Protein AF-A0A3E5DLB4-F1 (afdb_monomer_lite)

Foldseek 3Di:
DVVVVVVVVVVVVVVVPPPPPVPPVVVVVVVVVVVVVVVVVQVVVVVNVVVVVVVVVVVVVVVVVVVVVVVVVVVVVVVVVVVVVVVVVVVVVVVVVVVVVVVLVVLVVDPVDDPVNSVVVD

Sequence (122 aa):
MKKKILMLCMGCFLVSLTAKAQWVVSDPGNLAQGIINAAKNIVHTSSTATNMANSFQETVKIYRQSKEYYDGLRKVKNLVRDARKVQQTILMVGDITDIYVTSFERMLSDPYFTPEELSAIA

Structure (mmCIF, N/CA/C/O backbone):
data_AF-A0A3E5DLB4-F1
#
_entry.id   AF-A0A3E5DLB4-F1
#
loop_
_atom_site.group_PDB
_atom_site.id
_atom_site.type_symbol
_atom_site.label_atom_id
_atom_site.label_alt_id
_atom_site.label_comp_id
_atom_site.label_asym_id
_atom_site.label_entity_id
_atom_site.label_seq_id
_atom_site.pdbx_PDB_ins_code
_atom_site.Cartn_x
_atom_site.Cartn_y
_atom_site.Cartn_z
_atom_site.occupancy
_atom_site.B_iso_or_equiv
_atom_site.auth_seq_id
_atom_site.auth_comp_id
_atom_site.auth_asym_id
_atom_site.auth_atom_id
_atom_site.pdbx_PDB_model_num
ATOM 1 N N . MET A 1 1 ? 21.295 64.528 -42.297 1.00 53.78 1 MET A N 1
ATOM 2 C CA . MET A 1 1 ? 21.745 63.394 -43.141 1.00 53.78 1 MET A CA 1
ATOM 3 C C . MET A 1 1 ? 21.958 62.107 -42.336 1.00 53.78 1 MET A C 1
ATOM 5 O O . MET A 1 1 ? 21.300 61.124 -42.636 1.00 53.78 1 MET A O 1
ATOM 9 N N . LYS A 1 2 ? 22.770 62.104 -41.263 1.00 53.97 2 LYS A N 1
ATOM 10 C CA . LYS A 1 2 ? 23.112 60.883 -40.493 1.00 53.97 2 LYS A CA 1
ATOM 11 C C . LYS A 1 2 ? 21.922 60.155 -39.828 1.00 53.97 2 LYS A C 1
ATOM 13 O O . LYS A 1 2 ? 21.836 58.938 -39.917 1.00 53.97 2 LYS A O 1
ATOM 18 N N . LYS A 1 3 ? 20.959 60.882 -39.235 1.00 56.38 3 LYS A N 1
ATOM 19 C CA . LYS A 1 3 ? 19.771 60.277 -38.584 1.00 56.38 3 LYS A CA 1
ATOM 20 C C . LYS A 1 3 ? 18.805 59.594 -39.563 1.00 56.38 3 LYS A C 1
ATOM 22 O O . LYS A 1 3 ? 18.217 58.583 -39.210 1.00 56.38 3 LYS A O 1
ATOM 27 N N . LYS A 1 4 ? 18.667 60.120 -40.789 1.00 58.94 4 LYS A N 1
ATOM 28 C CA . LYS A 1 4 ? 17.809 59.528 -41.834 1.00 58.94 4 LYS A CA 1
ATOM 29 C C . LYS A 1 4 ? 18.404 58.227 -42.383 1.00 58.94 4 LYS A C 1
ATOM 31 O O . LYS A 1 4 ? 17.667 57.280 -42.608 1.00 58.94 4 LYS A O 1
ATOM 36 N N . ILE A 1 5 ? 19.732 58.171 -42.512 1.00 65.62 5 ILE A N 1
ATOM 37 C CA . ILE A 1 5 ? 20.463 56.957 -42.908 1.00 65.62 5 ILE A CA 1
ATOM 38 C C . ILE A 1 5 ? 20.361 55.885 -41.815 1.00 65.62 5 ILE A C 1
ATOM 40 O O . ILE A 1 5 ? 20.085 54.734 -42.123 1.00 65.62 5 ILE A O 1
ATOM 44 N N . LEU A 1 6 ? 20.486 56.265 -40.538 1.00 66.44 6 LEU A N 1
ATOM 45 C CA . LEU A 1 6 ? 20.307 55.329 -39.424 1.00 66.44 6 LEU A CA 1
ATOM 46 C C . LEU A 1 6 ? 18.875 54.763 -39.370 1.00 66.44 6 LEU A C 1
ATOM 48 O O . LEU A 1 6 ? 18.700 53.567 -39.173 1.00 66.44 6 LEU A O 1
ATOM 52 N N . MET A 1 7 ? 17.857 55.605 -39.593 1.00 65.44 7 MET A N 1
ATOM 53 C CA . MET A 1 7 ? 16.448 55.185 -39.632 1.00 65.44 7 MET A CA 1
ATOM 54 C C . MET A 1 7 ? 16.145 54.257 -40.818 1.00 65.44 7 MET A C 1
ATOM 56 O O . MET A 1 7 ? 15.404 53.292 -40.659 1.00 65.44 7 MET A O 1
ATOM 60 N N . LEU A 1 8 ? 16.755 54.516 -41.981 1.00 66.38 8 LEU A N 1
ATOM 61 C CA . LEU A 1 8 ? 16.659 53.652 -43.159 1.00 66.38 8 LEU A CA 1
ATOM 62 C C . LEU A 1 8 ? 17.334 52.293 -42.908 1.00 66.38 8 LEU A C 1
ATOM 64 O O . LEU A 1 8 ? 16.741 51.258 -43.193 1.00 66.38 8 LEU A O 1
ATOM 68 N N . CYS A 1 9 ? 18.524 52.284 -42.296 1.00 63.72 9 CYS A N 1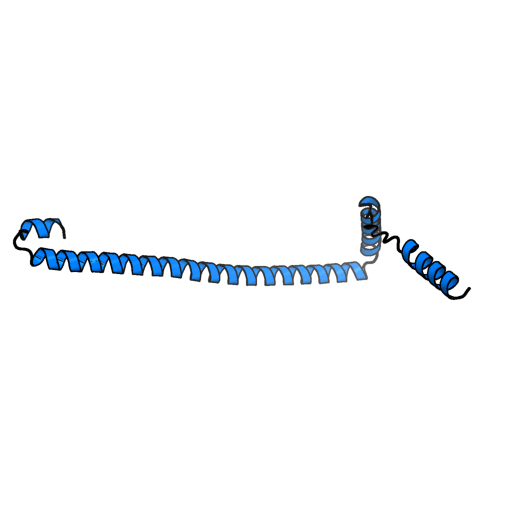
ATOM 69 C CA . CYS A 1 9 ? 19.209 51.047 -41.919 1.00 63.72 9 CYS A CA 1
ATOM 70 C C . CYS A 1 9 ? 18.404 50.233 -40.895 1.00 63.72 9 CYS A C 1
ATOM 72 O O . CYS A 1 9 ? 18.275 49.023 -41.056 1.00 63.72 9 CYS A O 1
ATOM 74 N N . MET A 1 10 ? 17.805 50.873 -39.883 1.00 59.88 10 MET A N 1
ATOM 75 C CA . MET A 1 10 ? 16.966 50.176 -38.898 1.00 59.88 10 MET A CA 1
ATOM 76 C C . MET A 1 10 ? 15.672 49.627 -39.520 1.00 59.88 10 MET A C 1
ATOM 78 O O . MET A 1 10 ? 15.253 48.523 -39.181 1.00 59.88 10 MET A O 1
ATOM 82 N N . GLY A 1 11 ? 15.070 50.352 -40.471 1.00 60.50 11 GLY A N 1
ATOM 83 C CA . GLY A 1 11 ? 13.913 49.883 -41.239 1.00 60.50 11 GLY A CA 1
ATOM 84 C C . GLY A 1 11 ? 14.232 48.668 -42.117 1.00 60.50 11 GLY A C 1
ATOM 85 O O . GLY A 1 11 ? 13.451 47.721 -42.158 1.00 60.50 11 GLY A O 1
ATOM 86 N N . CYS A 1 12 ? 15.410 48.634 -42.748 1.00 60.25 12 CYS A N 1
ATOM 87 C CA . CYS A 1 12 ? 15.861 47.479 -43.533 1.00 60.25 12 CYS A CA 1
ATOM 88 C C . CYS A 1 12 ? 16.101 46.222 -42.677 1.00 60.25 12 CYS A C 1
ATOM 90 O O . CYS A 1 12 ? 15.812 45.115 -43.135 1.00 60.25 12 CYS A O 1
ATOM 92 N N . PHE A 1 13 ? 16.565 46.365 -41.430 1.00 57.41 13 PHE A N 1
ATOM 93 C CA . PHE A 1 13 ? 16.725 45.225 -40.517 1.00 57.41 13 PHE A CA 1
ATOM 94 C C . PHE A 1 13 ? 15.383 44.641 -40.042 1.00 57.41 13 PHE A C 1
ATOM 96 O O . PHE A 1 13 ? 15.285 43.430 -39.859 1.00 57.41 13 PHE A O 1
ATOM 103 N N . LEU A 1 14 ? 14.336 45.462 -39.907 1.00 56.47 14 LEU A N 1
ATOM 104 C CA . LEU A 1 14 ? 13.010 45.016 -39.456 1.00 56.47 14 LEU A CA 1
ATOM 105 C C . LEU A 1 14 ? 12.183 44.332 -40.560 1.00 56.47 14 LEU A C 1
ATOM 107 O O . LEU A 1 14 ? 11.391 43.447 -40.257 1.00 56.47 14 LEU A O 1
ATOM 111 N N . VAL A 1 15 ? 12.393 44.683 -41.836 1.00 56.22 15 VAL A N 1
ATOM 112 C CA . VAL A 1 15 ? 11.695 44.055 -42.983 1.00 56.22 15 VAL A CA 1
ATOM 113 C C . VAL A 1 15 ? 12.375 42.752 -43.439 1.00 56.22 15 VAL A C 1
ATOM 115 O O . VAL A 1 15 ? 11.735 41.893 -44.040 1.00 56.22 15 VAL A O 1
ATOM 118 N N . SER A 1 16 ? 13.658 42.561 -43.113 1.00 53.88 16 SER A N 1
ATOM 119 C CA . SER A 1 16 ? 14.420 41.360 -43.500 1.00 53.88 16 SER A CA 1
ATOM 120 C C . SER A 1 16 ? 14.155 40.148 -42.601 1.00 53.88 16 SER A C 1
ATOM 122 O O . SER A 1 16 ? 14.466 39.017 -42.972 1.00 53.88 16 SER A O 1
ATOM 124 N N . LEU A 1 17 ? 13.531 40.350 -41.438 1.00 51.91 17 LEU A N 1
ATOM 125 C CA . LEU A 1 17 ? 13.108 39.276 -40.542 1.00 51.91 17 LEU A CA 1
ATOM 126 C C . LEU A 1 17 ? 11.718 38.770 -40.937 1.00 51.91 17 LEU A C 1
ATOM 128 O O . LEU A 1 17 ? 10.786 38.741 -40.136 1.00 51.91 17 LEU A O 1
ATOM 132 N N . THR A 1 18 ? 11.580 38.307 -42.182 1.00 50.53 18 THR A N 1
ATOM 133 C CA . THR A 1 18 ? 10.564 37.287 -42.448 1.00 50.53 18 THR A CA 1
ATOM 134 C C . THR A 1 18 ? 11.022 36.043 -41.701 1.00 50.53 18 THR A C 1
ATOM 136 O O . THR A 1 18 ? 11.880 35.294 -42.164 1.00 50.53 18 THR A O 1
ATOM 139 N N . ALA A 1 19 ? 10.509 35.848 -40.488 1.00 51.66 19 ALA A N 1
ATOM 140 C CA . ALA A 1 19 ? 10.606 34.571 -39.810 1.00 51.66 19 ALA A CA 1
ATOM 141 C C . ALA A 1 19 ? 9.798 33.572 -40.644 1.00 51.66 19 ALA A C 1
ATOM 143 O O . ALA A 1 19 ? 8.623 33.310 -40.394 1.00 51.66 19 ALA A O 1
ATOM 144 N N . LYS A 1 20 ? 10.433 33.027 -41.684 1.00 46.66 20 LYS A N 1
ATOM 145 C CA . LYS A 1 20 ? 10.047 31.769 -42.300 1.00 46.66 20 LYS A CA 1
ATOM 146 C C . LYS A 1 20 ? 10.293 30.710 -41.230 1.00 46.66 20 LYS A C 1
ATOM 148 O O . LYS A 1 20 ? 11.257 29.958 -41.294 1.00 46.66 20 LYS A O 1
ATOM 153 N N . ALA A 1 21 ? 9.399 30.634 -40.247 1.00 48.91 21 ALA A N 1
ATOM 154 C CA . ALA A 1 21 ? 9.097 29.381 -39.581 1.00 48.91 21 ALA A CA 1
ATOM 155 C C . ALA A 1 21 ? 8.429 28.487 -40.633 1.00 48.91 21 ALA A C 1
ATOM 157 O O . ALA A 1 21 ? 7.236 28.195 -40.595 1.00 48.91 21 ALA A O 1
ATOM 158 N N . GLN A 1 22 ? 9.210 28.121 -41.647 1.00 42.00 22 GLN A N 1
ATOM 159 C CA . GLN A 1 22 ? 8.914 26.995 -42.483 1.00 42.00 22 GLN A CA 1
ATOM 160 C C . GLN A 1 22 ? 9.104 25.833 -41.522 1.00 42.00 22 GLN A C 1
ATOM 162 O O . GLN A 1 22 ? 10.223 25.389 -41.274 1.00 42.00 22 GLN A O 1
ATOM 167 N N . TRP A 1 23 ? 7.997 25.377 -40.926 1.00 40.44 23 TRP A N 1
ATOM 168 C CA . TRP A 1 23 ? 7.890 23.962 -40.620 1.00 40.44 23 TRP A CA 1
ATOM 169 C C . TRP A 1 23 ? 8.474 23.279 -41.836 1.00 40.44 23 TRP A C 1
ATOM 171 O O . TRP A 1 23 ? 8.059 23.592 -42.958 1.00 40.44 23 TRP A O 1
ATOM 181 N N . VAL A 1 24 ? 9.507 22.461 -41.649 1.00 47.25 24 VAL A N 1
ATOM 182 C CA . VAL A 1 24 ? 9.902 21.573 -42.728 1.00 47.25 24 VAL A CA 1
ATOM 183 C C . VAL A 1 24 ? 8.590 20.898 -43.108 1.00 47.25 24 VAL A C 1
ATOM 185 O O . VAL A 1 24 ? 8.008 20.178 -42.294 1.00 47.25 24 VAL A O 1
ATOM 188 N N . VAL A 1 25 ? 8.057 21.230 -44.290 1.00 51.53 25 VAL A N 1
ATOM 189 C CA . VAL A 1 25 ? 7.054 20.407 -44.950 1.00 51.53 25 VAL A CA 1
ATOM 190 C C . VAL A 1 25 ? 7.877 19.199 -45.324 1.00 51.53 25 VAL A C 1
ATOM 192 O O . VAL A 1 25 ? 8.485 19.111 -46.386 1.00 51.53 25 VAL A O 1
ATOM 195 N N . SER A 1 26 ? 8.060 18.376 -44.302 1.00 53.12 26 SER A N 1
ATOM 196 C CA . SER A 1 26 ? 8.692 17.088 -44.299 1.00 53.12 26 SER A CA 1
ATOM 197 C C . SER A 1 26 ? 7.732 16.262 -45.105 1.00 53.12 26 SER A C 1
ATOM 199 O O . SER A 1 26 ? 6.879 15.593 -44.534 1.00 53.12 26 SER A O 1
ATOM 201 N N . ASP A 1 27 ? 7.783 16.456 -46.423 1.00 48.06 27 ASP A N 1
ATOM 202 C CA . ASP A 1 27 ? 6.945 15.764 -47.370 1.00 48.06 27 ASP A CA 1
ATOM 203 C C . ASP A 1 27 ? 7.195 14.289 -47.063 1.00 48.06 27 ASP A C 1
ATOM 205 O O . ASP A 1 27 ? 8.331 13.820 -47.248 1.00 48.06 27 ASP A O 1
ATOM 209 N N . PRO A 1 28 ? 6.227 13.576 -46.455 1.00 51.06 28 PRO A N 1
ATOM 210 C CA . PRO A 1 28 ? 6.504 12.283 -45.848 1.00 51.06 28 PRO A CA 1
ATOM 211 C C . PRO A 1 28 ? 7.073 11.317 -46.883 1.00 51.06 28 PRO A C 1
ATOM 213 O O . PRO A 1 28 ? 7.859 10.448 -46.531 1.00 51.06 28 PRO A O 1
ATOM 216 N N . GLY A 1 29 ? 6.749 11.527 -48.165 1.00 57.91 29 GLY A N 1
ATOM 217 C CA . GLY A 1 29 ? 7.294 10.794 -49.301 1.00 57.91 29 GLY A CA 1
ATOM 218 C C . GLY A 1 29 ? 8.794 10.993 -49.528 1.00 57.91 29 GLY A C 1
ATOM 219 O O . GLY A 1 29 ? 9.488 10.013 -49.777 1.00 57.91 29 GLY A O 1
ATOM 220 N N . ASN A 1 30 ? 9.335 12.208 -49.392 1.00 60.44 30 ASN A N 1
ATOM 221 C CA . ASN A 1 30 ? 10.763 12.454 -49.631 1.00 60.44 30 ASN A CA 1
ATOM 222 C C . ASN A 1 30 ? 11.628 11.971 -48.453 1.00 60.44 30 ASN A C 1
ATOM 224 O O . ASN A 1 30 ? 12.706 11.410 -48.647 1.00 60.44 30 ASN A O 1
ATOM 228 N N . LEU A 1 31 ? 11.115 12.098 -47.223 1.00 59.53 31 LEU A N 1
ATOM 229 C CA . LEU A 1 31 ? 11.734 11.487 -46.043 1.00 59.53 31 LEU A CA 1
ATOM 230 C C . LEU A 1 31 ? 11.611 9.967 -46.055 1.00 59.53 31 LEU A C 1
ATOM 232 O O . LEU A 1 31 ? 12.596 9.293 -45.782 1.00 59.53 31 LEU A O 1
ATOM 236 N N . ALA A 1 32 ? 10.449 9.411 -46.402 1.00 57.38 32 ALA A N 1
ATOM 237 C CA . ALA A 1 32 ? 10.274 7.967 -46.512 1.00 57.38 32 ALA A CA 1
ATOM 238 C C . ALA A 1 32 ? 11.191 7.390 -47.591 1.00 57.38 32 ALA A C 1
ATOM 240 O O . ALA A 1 32 ? 11.862 6.397 -47.338 1.00 57.38 32 ALA A O 1
ATOM 241 N N . GLN A 1 33 ? 11.302 8.035 -48.754 1.00 56.00 33 GLN A N 1
ATOM 242 C CA . GLN A 1 33 ? 12.210 7.596 -49.809 1.00 56.00 33 GLN A CA 1
ATOM 243 C C . GLN A 1 33 ? 13.682 7.734 -49.390 1.00 56.00 33 GLN A C 1
ATOM 245 O O . GLN A 1 33 ? 14.477 6.834 -49.657 1.00 56.00 33 GLN A O 1
ATOM 250 N N . GLY A 1 34 ? 14.043 8.804 -48.672 1.00 59.75 34 GLY A N 1
ATOM 251 C CA . GLY A 1 34 ? 15.367 8.978 -48.069 1.00 59.75 34 GLY A CA 1
ATOM 252 C C . GLY A 1 34 ? 15.694 7.905 -47.025 1.00 59.75 34 GLY A C 1
ATOM 253 O O . GLY A 1 34 ? 16.782 7.337 -47.058 1.00 59.75 34 GLY A O 1
ATOM 254 N N . ILE A 1 35 ? 14.737 7.558 -46.161 1.00 59.50 35 ILE A N 1
ATOM 255 C CA . ILE A 1 35 ? 14.845 6.483 -45.165 1.00 59.50 35 ILE A CA 1
ATOM 256 C C . ILE A 1 35 ? 14.933 5.120 -45.853 1.00 59.50 35 ILE A C 1
ATOM 258 O O . ILE A 1 35 ? 15.754 4.308 -45.454 1.00 59.50 35 ILE A O 1
ATOM 262 N N . ILE A 1 36 ? 14.153 4.864 -46.907 1.00 60.12 36 ILE A N 1
ATOM 263 C CA . ILE A 1 36 ? 14.192 3.614 -47.683 1.00 60.12 36 ILE A CA 1
ATOM 264 C C . ILE A 1 36 ? 15.543 3.457 -48.387 1.00 60.12 36 ILE A C 1
ATOM 266 O O . ILE A 1 36 ? 16.120 2.370 -48.379 1.00 60.12 36 ILE A O 1
ATOM 270 N N . ASN A 1 37 ? 16.076 4.532 -48.968 1.00 66.62 37 ASN A N 1
ATOM 271 C CA . ASN A 1 37 ? 17.364 4.514 -49.657 1.00 66.62 37 ASN A CA 1
ATOM 272 C C . ASN A 1 37 ? 18.534 4.402 -48.665 1.00 66.62 37 ASN A C 1
ATOM 274 O O . ASN A 1 37 ? 19.468 3.638 -48.905 1.00 66.62 37 ASN A O 1
ATOM 278 N N . ALA A 1 38 ? 18.461 5.088 -47.521 1.00 64.88 38 ALA A N 1
ATOM 279 C CA . ALA A 1 38 ? 19.418 4.934 -46.429 1.00 64.88 38 ALA A CA 1
ATOM 280 C C . ALA A 1 38 ? 19.358 3.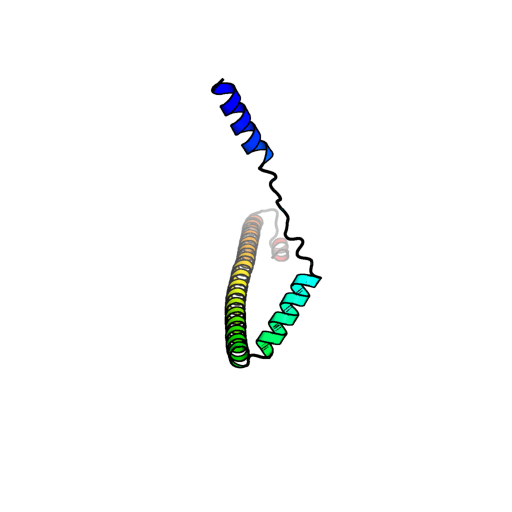521 -45.834 1.00 64.88 38 ALA A C 1
ATOM 282 O O . ALA A 1 38 ? 20.393 2.884 -45.687 1.00 64.88 38 ALA A O 1
ATOM 283 N N . ALA A 1 39 ? 18.163 2.985 -45.582 1.00 59.69 39 ALA A N 1
ATOM 284 C CA . ALA A 1 39 ? 17.962 1.627 -45.089 1.00 59.69 39 ALA A CA 1
ATOM 285 C C . ALA A 1 39 ? 18.513 0.583 -46.067 1.00 59.69 39 ALA A C 1
ATOM 287 O O . ALA A 1 39 ? 19.208 -0.330 -45.638 1.00 59.69 39 ALA A O 1
ATOM 288 N N . LYS A 1 40 ? 18.285 0.734 -47.379 1.00 61.38 40 LYS A N 1
ATOM 289 C CA . LYS A 1 40 ? 18.869 -0.152 -48.398 1.00 61.38 40 LYS A CA 1
ATOM 290 C C . LYS A 1 40 ? 20.396 -0.076 -48.426 1.00 61.38 40 LYS A C 1
ATOM 292 O O . LYS A 1 40 ? 21.031 -1.122 -48.441 1.00 61.38 40 LYS A O 1
ATOM 297 N N . ASN A 1 41 ? 20.990 1.114 -48.355 1.00 60.09 41 ASN A N 1
ATOM 298 C CA . ASN A 1 41 ? 22.450 1.273 -48.317 1.00 60.09 41 ASN A CA 1
ATOM 299 C C . ASN A 1 41 ? 23.081 0.774 -46.997 1.00 60.09 41 ASN A C 1
ATOM 301 O O . ASN A 1 41 ? 24.186 0.234 -47.007 1.00 60.09 41 ASN A O 1
ATOM 305 N N . ILE A 1 42 ? 22.370 0.890 -45.870 1.00 57.25 42 ILE A N 1
ATOM 306 C CA . ILE A 1 42 ? 22.782 0.374 -44.552 1.00 57.25 42 ILE A CA 1
ATOM 307 C C . ILE A 1 42 ? 22.688 -1.155 -44.506 1.00 57.25 42 ILE A C 1
ATOM 309 O O . ILE A 1 42 ? 23.602 -1.807 -44.013 1.00 57.25 42 ILE A O 1
ATOM 313 N N . VAL A 1 43 ? 21.623 -1.742 -45.059 1.00 57.69 43 VAL A N 1
ATOM 314 C CA . VAL A 1 43 ? 21.471 -3.202 -45.195 1.00 57.69 43 VAL A CA 1
ATOM 315 C C . VAL A 1 43 ? 22.523 -3.779 -46.145 1.00 57.69 43 VAL A C 1
ATOM 317 O O . VAL A 1 43 ? 23.026 -4.872 -45.908 1.00 57.69 43 VAL A O 1
ATOM 320 N N . HIS A 1 44 ? 22.906 -3.032 -47.182 1.00 55.97 44 HIS A N 1
ATOM 321 C CA . HIS A 1 44 ? 23.948 -3.432 -48.127 1.00 55.97 44 HIS A CA 1
ATOM 322 C C . HIS A 1 44 ? 25.383 -3.270 -47.567 1.00 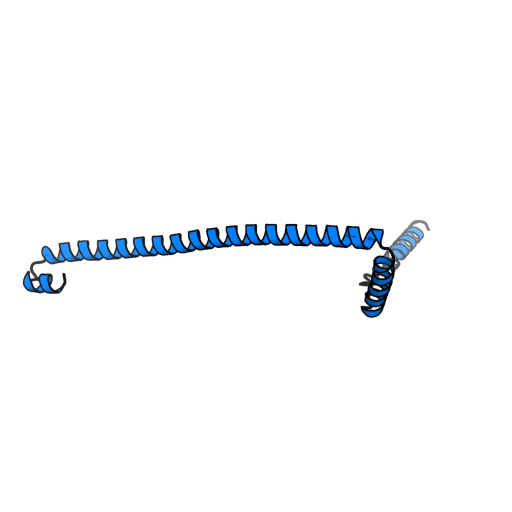55.97 44 HIS A C 1
ATOM 324 O O . HIS A 1 44 ? 26.336 -3.745 -48.183 1.00 55.97 44 HIS A O 1
ATOM 330 N N . THR A 1 45 ? 25.555 -2.643 -46.394 1.00 58.53 45 THR A N 1
ATOM 331 C CA . THR A 1 45 ? 26.852 -2.455 -45.715 1.00 58.53 45 THR A CA 1
ATOM 332 C C . THR A 1 45 ? 26.906 -3.300 -44.429 1.00 58.53 45 THR A C 1
ATOM 334 O O . THR A 1 45 ? 26.544 -2.859 -43.337 1.00 58.53 45 THR A O 1
ATOM 337 N N . SER A 1 46 ? 27.359 -4.550 -44.548 1.00 55.72 46 SER A N 1
ATOM 338 C CA . SER A 1 46 ? 27.192 -5.625 -43.548 1.00 55.72 46 SER A CA 1
ATOM 339 C C . SER A 1 46 ? 27.794 -5.379 -42.149 1.00 55.72 46 SER A C 1
ATOM 341 O O . SER A 1 46 ? 27.313 -5.945 -41.164 1.00 55.72 46 SER A O 1
ATOM 343 N N . SER A 1 47 ? 28.816 -4.528 -42.013 1.00 56.31 47 SER A N 1
ATOM 344 C CA . SER A 1 47 ? 29.439 -4.217 -40.713 1.00 56.31 47 SER A CA 1
ATOM 345 C C . SER A 1 47 ? 28.605 -3.251 -39.859 1.00 56.31 47 SER A C 1
ATOM 347 O O . SER A 1 47 ? 28.630 -3.328 -38.631 1.00 56.31 47 SER A O 1
ATOM 349 N N . THR A 1 48 ? 27.800 -2.387 -40.482 1.00 59.41 48 THR A N 1
ATOM 350 C CA . THR A 1 48 ? 26.921 -1.434 -39.785 1.00 59.41 48 THR A CA 1
ATOM 351 C C . THR A 1 48 ? 25.590 -2.075 -39.386 1.00 59.41 48 THR A C 1
ATOM 353 O O . THR A 1 48 ? 25.083 -1.795 -38.301 1.00 59.41 48 THR A O 1
ATOM 356 N N . ALA A 1 49 ? 25.053 -2.996 -40.195 1.00 60.12 49 ALA A N 1
ATOM 357 C CA . ALA A 1 49 ? 23.823 -3.730 -39.881 1.00 60.12 49 ALA A CA 1
ATOM 358 C C . ALA A 1 49 ? 23.963 -4.624 -38.634 1.00 60.12 49 ALA A C 1
ATOM 360 O O . ALA A 1 49 ? 23.060 -4.659 -37.802 1.00 60.12 49 ALA A O 1
ATOM 361 N N . THR A 1 50 ? 25.110 -5.291 -38.466 1.00 62.50 50 THR A N 1
ATOM 362 C CA . THR A 1 50 ? 25.382 -6.140 -37.290 1.00 62.50 50 THR A CA 1
ATOM 363 C C . THR A 1 50 ? 25.474 -5.306 -36.011 1.00 62.50 50 THR A C 1
ATOM 365 O O . THR A 1 50 ? 24.840 -5.629 -35.009 1.00 62.50 50 THR A O 1
ATOM 368 N N . ASN A 1 51 ? 26.190 -4.179 -36.055 1.00 67.81 51 ASN A N 1
ATOM 369 C CA . ASN A 1 51 ? 26.299 -3.275 -34.908 1.00 67.81 51 ASN A CA 1
ATOM 370 C C . ASN A 1 51 ? 24.952 -2.628 -34.560 1.00 67.81 51 ASN A C 1
ATOM 372 O O . ASN A 1 51 ? 24.601 -2.554 -33.388 1.00 67.81 51 ASN A O 1
ATOM 376 N N . MET A 1 52 ? 24.150 -2.239 -35.556 1.00 66.81 52 MET A N 1
ATOM 377 C CA . MET A 1 52 ? 22.808 -1.696 -35.331 1.00 66.81 52 MET A CA 1
ATOM 378 C C . MET A 1 52 ? 21.838 -2.747 -34.778 1.00 66.81 52 MET A C 1
ATOM 380 O O . MET A 1 52 ? 21.042 -2.432 -33.897 1.00 66.81 52 MET A O 1
ATOM 384 N N . ALA A 1 53 ? 21.916 -3.997 -35.244 1.00 73.75 53 ALA A N 1
ATOM 385 C CA . ALA A 1 53 ? 21.133 -5.099 -34.691 1.00 73.75 53 ALA A CA 1
ATOM 386 C C . ALA A 1 53 ? 21.498 -5.361 -33.221 1.00 73.75 53 ALA A C 1
ATOM 388 O O . ALA A 1 53 ? 20.601 -5.501 -32.391 1.00 73.75 53 ALA A O 1
ATOM 389 N N . ASN A 1 54 ? 22.790 -5.339 -32.881 1.00 77.88 54 ASN A N 1
ATOM 390 C CA . ASN A 1 54 ? 23.261 -5.471 -31.502 1.00 77.88 54 ASN A CA 1
ATOM 391 C C . ASN A 1 54 ? 22.797 -4.289 -30.630 1.00 77.88 54 ASN A C 1
ATOM 393 O O . ASN A 1 54 ? 22.199 -4.507 -29.579 1.00 77.88 54 ASN A O 1
ATOM 397 N N . SER A 1 55 ? 22.953 -3.041 -31.090 1.00 76.25 55 SER A N 1
ATOM 398 C CA . SER A 1 55 ? 22.458 -1.854 -30.373 1.00 76.25 55 SER A CA 1
ATOM 399 C C . SER A 1 55 ? 20.935 -1.852 -30.210 1.00 76.25 55 SER A C 1
ATOM 401 O O . SER A 1 55 ? 20.413 -1.418 -29.181 1.00 76.25 55 SER A O 1
ATOM 403 N N . PHE A 1 56 ? 20.192 -2.369 -31.192 1.00 81.44 56 PHE A N 1
ATOM 404 C CA . PHE A 1 56 ? 18.746 -2.537 -31.081 1.00 81.44 56 PHE A CA 1
ATOM 405 C C . PHE A 1 56 ? 18.382 -3.604 -30.043 1.00 81.44 56 PHE A C 1
ATOM 407 O O . PHE A 1 56 ? 17.501 -3.372 -29.216 1.00 81.44 56 PHE A O 1
ATOM 414 N N . GLN A 1 57 ? 19.079 -4.744 -30.026 1.00 82.50 57 GLN A N 1
ATOM 415 C CA . GLN A 1 57 ? 18.888 -5.774 -29.001 1.00 82.50 57 GLN A CA 1
ATOM 416 C C . GLN A 1 57 ? 19.173 -5.241 -27.591 1.00 82.50 57 GLN A C 1
ATOM 418 O O . GLN A 1 57 ? 18.385 -5.484 -26.675 1.00 82.50 57 GLN A O 1
ATOM 423 N N . GLU A 1 58 ? 20.242 -4.464 -27.413 1.00 83.94 58 GLU A N 1
ATOM 424 C CA . GLU A 1 58 ? 20.551 -3.797 -26.145 1.00 83.94 58 GLU A CA 1
ATOM 425 C C . GLU A 1 58 ? 19.475 -2.780 -25.755 1.00 83.94 58 GLU A C 1
ATOM 427 O O . GLU A 1 58 ? 19.028 -2.763 -24.610 1.00 83.94 58 GLU A O 1
ATOM 432 N N . THR A 1 59 ? 18.974 -1.995 -26.711 1.00 82.88 59 THR A N 1
ATOM 433 C CA . THR A 1 59 ? 17.882 -1.038 -26.472 1.00 82.88 59 THR A CA 1
ATOM 434 C C . THR A 1 59 ? 16.599 -1.751 -26.038 1.00 82.88 59 THR A C 1
ATOM 436 O O . THR A 1 59 ? 15.948 -1.337 -25.077 1.00 82.88 59 THR A O 1
ATOM 439 N N . VAL A 1 60 ? 16.243 -2.865 -26.687 1.00 89.81 60 VAL A N 1
ATOM 440 C CA . VAL A 1 60 ? 15.094 -3.697 -26.294 1.00 89.81 60 VAL A CA 1
ATOM 441 C C . VAL A 1 60 ? 15.298 -4.281 -24.897 1.00 89.81 60 VAL A C 1
ATOM 443 O O . VAL A 1 60 ? 14.353 -4.316 -24.105 1.00 89.81 60 VAL A O 1
ATOM 446 N N . LYS A 1 61 ? 16.518 -4.718 -24.571 1.00 92.88 61 LYS A N 1
ATOM 447 C CA . LYS A 1 61 ? 16.864 -5.227 -23.240 1.00 92.88 61 LYS A CA 1
ATOM 448 C C . LYS A 1 61 ? 16.675 -4.150 -22.170 1.00 92.88 61 LYS A C 1
ATOM 450 O O . LYS A 1 61 ? 15.987 -4.412 -21.186 1.00 92.88 61 LYS A O 1
ATOM 455 N N . ILE A 1 62 ? 17.203 -2.945 -22.393 1.00 92.88 62 ILE A N 1
ATOM 456 C CA . ILE A 1 62 ? 17.040 -1.795 -21.489 1.00 92.88 62 ILE A CA 1
ATOM 457 C C . ILE A 1 62 ? 15.556 -1.467 -21.318 1.00 92.88 62 ILE A C 1
ATOM 459 O O . ILE A 1 62 ? 15.081 -1.367 -20.192 1.00 92.88 62 ILE A O 1
ATOM 463 N N . TYR A 1 63 ? 14.792 -1.385 -22.411 1.00 93.75 63 TYR A N 1
ATOM 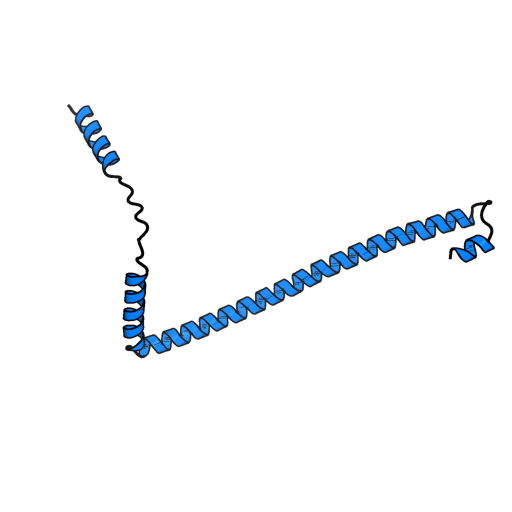464 C CA . TYR A 1 63 ? 13.356 -1.110 -22.345 1.00 93.75 63 TYR A CA 1
ATOM 465 C C . TYR A 1 63 ? 12.601 -2.146 -21.502 1.00 93.75 63 TYR A C 1
ATOM 467 O O . TYR A 1 63 ? 11.792 -1.776 -20.651 1.00 93.75 63 TYR A O 1
ATOM 475 N N . ARG A 1 64 ? 12.864 -3.444 -21.712 1.00 93.81 64 ARG A N 1
ATOM 476 C CA . ARG A 1 64 ? 12.227 -4.521 -20.936 1.00 93.81 64 ARG A CA 1
ATOM 477 C C . ARG A 1 64 ? 12.573 -4.421 -19.453 1.00 93.81 64 ARG A C 1
ATOM 479 O O . ARG A 1 64 ? 11.667 -4.494 -18.630 1.00 93.81 64 ARG A O 1
ATOM 486 N N . GLN A 1 65 ? 13.842 -4.182 -19.131 1.00 93.19 65 GLN A N 1
ATOM 487 C CA . GLN A 1 65 ? 14.302 -4.004 -17.756 1.00 93.19 65 GLN A CA 1
ATOM 488 C C . GLN A 1 65 ? 13.647 -2.786 -17.088 1.00 93.19 65 GLN A C 1
ATOM 490 O O . GLN A 1 65 ? 13.144 -2.885 -15.970 1.00 93.19 65 GLN A O 1
ATOM 495 N N . SER A 1 66 ? 13.602 -1.641 -17.773 1.00 92.88 66 SER A N 1
ATOM 496 C CA . SER A 1 66 ? 12.929 -0.443 -17.265 1.00 92.88 66 SER A CA 1
ATOM 497 C C . SER A 1 66 ? 11.435 -0.684 -17.067 1.00 92.88 66 SER A C 1
ATOM 499 O O . SER A 1 66 ? 10.888 -0.297 -16.037 1.00 92.88 66 SER A O 1
ATOM 501 N N . LYS A 1 67 ? 10.769 -1.356 -18.012 1.00 95.75 67 LYS A N 1
ATOM 502 C CA . LYS A 1 67 ? 9.348 -1.695 -17.899 1.00 95.75 67 LYS A CA 1
ATOM 503 C C . LYS A 1 67 ? 9.079 -2.578 -16.682 1.00 95.75 67 LYS A C 1
ATOM 505 O O . LYS A 1 67 ? 8.181 -2.265 -15.910 1.00 95.75 67 LYS A O 1
ATOM 510 N N . GLU A 1 68 ? 9.864 -3.633 -16.484 1.00 95.00 68 GLU A N 1
ATOM 511 C CA . GLU A 1 68 ? 9.719 -4.532 -15.336 1.00 95.00 68 GLU A CA 1
ATOM 512 C C . GLU A 1 68 ? 9.903 -3.793 -14.005 1.00 95.00 68 GLU A C 1
ATOM 514 O O . GLU A 1 68 ? 9.101 -3.960 -13.084 1.00 95.00 68 GLU A O 1
ATOM 519 N N . TYR A 1 69 ? 10.896 -2.902 -13.930 1.00 95.31 69 TYR A N 1
ATOM 520 C CA . TYR A 1 69 ? 11.106 -2.039 -12.770 1.00 95.31 69 TYR A CA 1
ATOM 521 C C . TYR A 1 69 ? 9.885 -1.146 -12.487 1.00 95.31 69 TYR A C 1
ATOM 523 O O . TYR A 1 69 ? 9.380 -1.115 -11.361 1.00 95.31 69 TYR A O 1
ATOM 531 N N . TYR A 1 70 ? 9.355 -0.462 -13.508 1.00 95.88 70 TYR A N 1
ATOM 532 C CA . TYR A 1 70 ? 8.158 0.375 -13.369 1.00 95.88 70 TYR A CA 1
ATOM 533 C C . TYR A 1 70 ? 6.911 -0.429 -12.990 1.00 95.88 70 TYR A C 1
ATOM 535 O O . TYR A 1 70 ? 6.125 0.016 -12.148 1.00 95.88 70 TYR A O 1
ATOM 543 N N . ASP A 1 71 ? 6.728 -1.614 -13.567 1.00 96.88 71 ASP A N 1
ATOM 544 C CA . ASP A 1 71 ? 5.623 -2.508 -13.230 1.00 96.88 71 ASP A CA 1
ATOM 545 C C . ASP A 1 71 ? 5.724 -2.972 -11.767 1.00 96.88 71 ASP A C 1
ATOM 547 O O . ASP A 1 71 ? 4.716 -2.995 -11.054 1.00 96.88 71 ASP A O 1
ATOM 551 N N . GLY A 1 72 ? 6.935 -3.256 -11.279 1.00 96.38 72 GLY A N 1
ATOM 552 C CA . GLY A 1 72 ? 7.212 -3.533 -9.868 1.00 96.38 72 GLY A CA 1
ATOM 553 C C . GLY 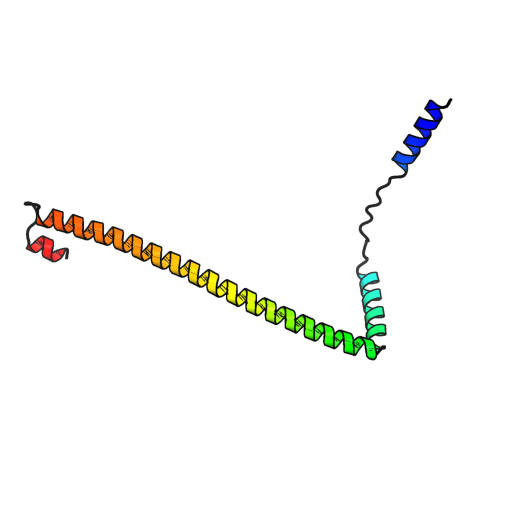A 1 72 ? 6.816 -2.371 -8.953 1.00 96.38 72 GLY A C 1
ATOM 554 O O . GLY A 1 72 ? 6.037 -2.557 -8.014 1.00 96.38 72 GLY A O 1
ATOM 555 N N . LEU A 1 73 ? 7.260 -1.151 -9.267 1.00 96.94 73 LEU A N 1
ATOM 556 C CA . LEU A 1 73 ? 6.885 0.051 -8.513 1.00 96.94 73 LEU A CA 1
ATOM 557 C C . LEU A 1 73 ? 5.368 0.278 -8.499 1.00 96.94 73 LEU A C 1
ATOM 559 O O . LEU A 1 73 ? 4.789 0.633 -7.469 1.00 96.94 73 LEU A O 1
ATOM 563 N N . ARG A 1 74 ? 4.695 0.042 -9.629 1.00 95.75 74 ARG A N 1
ATOM 564 C CA . ARG A 1 74 ? 3.238 0.174 -9.735 1.00 95.75 74 ARG A CA 1
ATOM 565 C C . ARG A 1 74 ? 2.510 -0.839 -8.854 1.00 95.75 74 ARG A C 1
ATOM 567 O O . ARG A 1 74 ? 1.524 -0.468 -8.215 1.00 95.75 74 ARG A O 1
ATOM 574 N N . LYS A 1 75 ? 2.991 -2.084 -8.783 1.00 95.81 75 LYS A N 1
ATOM 575 C CA . LYS A 1 75 ? 2.444 -3.116 -7.886 1.00 95.81 75 LYS A CA 1
ATOM 576 C C . LYS A 1 75 ? 2.544 -2.686 -6.423 1.00 95.81 75 LYS A C 1
ATOM 578 O O . LYS A 1 75 ? 1.532 -2.713 -5.728 1.00 95.81 75 LYS A O 1
ATOM 583 N N . VAL A 1 76 ? 3.711 -2.207 -5.984 1.00 97.88 76 VAL A N 1
ATOM 584 C CA . VAL A 1 76 ? 3.900 -1.713 -4.606 1.00 97.88 76 VAL A CA 1
ATOM 585 C C . VAL A 1 76 ? 2.980 -0.530 -4.307 1.00 97.88 76 VAL A C 1
ATOM 587 O O . VAL A 1 76 ? 2.309 -0.512 -3.278 1.00 97.88 76 VAL A O 1
ATOM 590 N N . LYS A 1 77 ? 2.870 0.436 -5.228 1.00 96.31 77 LYS A N 1
ATOM 591 C CA . LYS A 1 77 ? 1.964 1.583 -5.071 1.00 96.31 77 LYS A CA 1
ATOM 592 C C . LYS A 1 77 ? 0.509 1.148 -4.887 1.00 96.31 77 LYS A C 1
ATOM 594 O O . LYS A 1 77 ? -0.187 1.697 -4.034 1.00 96.31 77 LYS A O 1
ATOM 599 N N . ASN A 1 78 ? 0.046 0.189 -5.687 1.00 96.94 78 ASN A N 1
ATOM 600 C CA . ASN A 1 78 ? -1.312 -0.338 -5.571 1.00 96.94 78 ASN A CA 1
ATOM 601 C C . ASN A 1 78 ? -1.515 -1.059 -4.235 1.00 96.94 78 ASN A C 1
ATOM 603 O O . ASN A 1 78 ? -2.497 -0.773 -3.560 1.00 96.94 78 ASN A O 1
ATOM 607 N N . LEU A 1 79 ? -0.558 -1.892 -3.813 1.00 97.31 79 LEU A N 1
ATOM 608 C CA . LEU A 1 79 ? -0.606 -2.579 -2.522 1.00 97.31 79 LEU A CA 1
ATOM 609 C C . LEU A 1 79 ? -0.736 -1.591 -1.354 1.00 97.31 79 LEU A C 1
ATOM 611 O O . LEU A 1 79 ? -1.625 -1.739 -0.524 1.00 97.31 79 LEU A O 1
ATOM 615 N N . VAL A 1 80 ? 0.094 -0.543 -1.316 1.00 98.06 80 VAL A N 1
ATOM 616 C CA . VAL A 1 80 ? 0.033 0.492 -0.267 1.00 98.06 80 VAL A CA 1
ATOM 617 C C . VAL A 1 80 ? -1.307 1.227 -0.288 1.00 98.06 80 VAL A C 1
ATOM 619 O O . VAL A 1 80 ? -1.891 1.496 0.761 1.00 98.06 80 VAL A O 1
ATOM 622 N N . ARG A 1 81 ? -1.817 1.559 -1.478 1.00 97.75 81 ARG A N 1
ATOM 623 C CA . ARG A 1 81 ? -3.126 2.204 -1.620 1.00 97.75 81 ARG A CA 1
ATOM 624 C C . ARG A 1 81 ? -4.243 1.312 -1.085 1.00 97.75 81 ARG A C 1
ATOM 626 O O . ARG A 1 81 ? -5.130 1.809 -0.399 1.00 97.75 81 ARG A O 1
ATOM 633 N N . ASP A 1 82 ? -4.215 0.028 -1.409 1.00 98.06 82 ASP A N 1
ATOM 634 C CA . ASP A 1 82 ? -5.267 -0.902 -1.017 1.00 98.06 82 ASP A CA 1
ATOM 635 C C . ASP A 1 82 ? -5.179 -1.216 0.489 1.00 98.06 82 ASP A C 1
ATOM 637 O O . ASP A 1 82 ? -6.202 -1.205 1.170 1.00 98.06 82 ASP A O 1
ATOM 641 N N . ALA A 1 83 ? -3.970 -1.314 1.054 1.00 97.75 83 ALA A N 1
ATOM 642 C CA . ALA A 1 83 ? -3.755 -1.397 2.500 1.00 97.75 83 ALA A CA 1
ATOM 643 C C . ALA A 1 83 ? -4.329 -0.181 3.253 1.00 97.75 83 ALA A C 1
ATOM 645 O O . ALA A 1 83 ? -4.965 -0.348 4.290 1.00 97.75 83 ALA A O 1
ATOM 646 N N . ARG A 1 84 ? -4.188 1.040 2.713 1.00 97.62 84 ARG A N 1
ATOM 647 C CA . ARG A 1 84 ? -4.809 2.244 3.300 1.00 97.62 84 ARG A CA 1
ATOM 648 C C . ARG A 1 84 ? -6.336 2.181 3.300 1.00 97.62 84 ARG A C 1
ATOM 650 O O . ARG A 1 84 ? -6.953 2.609 4.268 1.00 97.62 84 ARG A O 1
ATOM 657 N N . LYS A 1 85 ? -6.953 1.637 2.248 1.00 98.06 85 LYS A N 1
ATOM 658 C CA . LYS A 1 85 ? -8.415 1.450 2.206 1.00 98.06 85 LYS A CA 1
ATOM 659 C C . LYS A 1 85 ? -8.884 0.449 3.261 1.00 98.06 85 LYS A C 1
ATOM 661 O O . LYS A 1 85 ? -9.876 0.697 3.942 1.00 98.06 85 LYS A O 1
ATOM 666 N N . VAL A 1 86 ? -8.158 -0.660 3.417 1.00 98.25 86 VAL A N 1
ATOM 667 C CA . VAL A 1 86 ? -8.439 -1.651 4.467 1.00 98.25 86 VAL A CA 1
ATOM 668 C C . VAL A 1 86 ? -8.297 -1.012 5.846 1.00 98.25 86 VAL A C 1
ATOM 670 O O . VAL A 1 86 ? -9.199 -1.144 6.664 1.00 98.25 86 VAL A O 1
ATOM 673 N N . GLN A 1 87 ? -7.231 -0.242 6.080 1.00 97.69 87 GLN A N 1
ATOM 674 C CA . GLN A 1 87 ? -7.037 0.495 7.329 1.00 97.69 87 GLN A CA 1
ATOM 675 C C . GLN A 1 87 ? -8.217 1.427 7.634 1.00 97.69 87 GLN A C 1
ATOM 677 O O . GLN A 1 87 ? -8.739 1.397 8.741 1.00 97.69 87 GLN A O 1
ATOM 682 N N . GLN A 1 88 ? -8.667 2.223 6.660 1.00 97.62 88 GLN A N 1
ATOM 683 C CA . GLN A 1 88 ? -9.834 3.097 6.827 1.00 97.62 88 GLN A CA 1
ATOM 684 C C . GLN A 1 88 ? -11.100 2.306 7.158 1.00 97.62 88 GLN A C 1
ATOM 686 O O . GLN A 1 88 ? -11.875 2.724 8.008 1.00 97.62 88 GLN A O 1
ATOM 691 N N . THR A 1 89 ? -11.290 1.149 6.523 1.00 97.31 89 THR A N 1
ATOM 692 C CA . THR A 1 89 ? -12.435 0.273 6.804 1.00 97.31 89 THR A CA 1
ATOM 693 C C . THR A 1 89 ? -12.389 -0.254 8.235 1.00 97.31 89 THR A C 1
ATOM 695 O O . THR A 1 89 ? -13.399 -0.212 8.924 1.00 97.31 89 THR A O 1
ATOM 698 N N . ILE A 1 90 ? -11.218 -0.688 8.708 1.00 96.38 90 ILE A N 1
ATOM 699 C CA . ILE A 1 90 ? -11.034 -1.152 10.089 1.00 96.38 90 ILE A CA 1
ATOM 700 C C . ILE A 1 90 ? -11.313 -0.025 11.087 1.00 96.38 90 ILE A C 1
ATOM 702 O O . ILE A 1 90 ? -11.987 -0.268 12.081 1.00 96.38 90 ILE A O 1
ATOM 706 N N . LEU A 1 91 ? -10.845 1.198 10.816 1.00 97.06 91 LEU A N 1
ATOM 707 C CA . LEU A 1 91 ? -11.127 2.354 11.672 1.00 97.06 91 LEU A CA 1
ATOM 708 C C . LEU A 1 91 ? -12.631 2.645 11.742 1.00 97.06 91 LEU A C 1
ATOM 710 O O . LEU A 1 91 ? -13.168 2.738 12.836 1.00 97.06 91 LEU A O 1
ATOM 714 N N . MET A 1 92 ? -13.325 2.675 10.599 1.00 98.06 92 MET A N 1
ATOM 715 C CA . MET A 1 92 ? -14.781 2.873 10.573 1.00 98.06 92 MET A CA 1
ATOM 716 C C . MET A 1 92 ? -15.538 1.766 11.320 1.00 98.06 92 MET A C 1
ATOM 718 O O . MET A 1 92 ? -16.502 2.049 12.021 1.00 98.06 92 MET A O 1
ATOM 722 N N . VAL A 1 93 ? -15.120 0.502 11.184 1.00 97.75 93 VAL A N 1
ATOM 723 C CA . VAL A 1 93 ? -15.715 -0.614 11.939 1.00 97.75 93 VAL A CA 1
ATOM 724 C C . VAL A 1 93 ? -15.443 -0.463 13.435 1.00 97.75 93 VAL A C 1
ATOM 726 O O . VAL A 1 93 ? -16.336 -0.734 14.233 1.00 97.75 93 VAL A O 1
ATOM 729 N N . GLY A 1 94 ? -14.250 -0.003 13.815 1.00 97.12 94 GLY A N 1
ATOM 730 C CA . GLY A 1 94 ? -13.910 0.342 15.193 1.00 97.12 94 GLY A CA 1
ATOM 731 C C . GLY A 1 94 ? -14.852 1.401 15.763 1.00 97.12 94 GLY A C 1
ATOM 732 O O . GLY A 1 94 ? -15.461 1.157 16.798 1.00 97.12 94 GLY A O 1
ATOM 733 N N . ASP A 1 95 ? -15.053 2.506 15.042 1.00 97.50 95 ASP A N 1
ATOM 734 C CA . ASP A 1 95 ? -15.960 3.589 15.447 1.00 97.50 95 ASP A CA 1
ATOM 735 C C . ASP A 1 95 ? -17.413 3.099 15.588 1.00 97.50 95 ASP A C 1
ATOM 737 O O . ASP A 1 95 ? -18.095 3.420 16.559 1.00 97.50 95 ASP A O 1
ATOM 741 N N . ILE A 1 96 ? -17.899 2.276 14.648 1.00 96.69 96 ILE A N 1
ATOM 742 C CA . ILE A 1 96 ? -19.247 1.683 14.726 1.00 96.69 96 ILE A CA 1
ATOM 743 C C . ILE A 1 96 ? -19.362 0.749 15.934 1.00 96.69 96 ILE A C 1
ATOM 745 O O . ILE A 1 96 ? -20.381 0.758 16.621 1.00 96.69 96 ILE A O 1
ATOM 749 N N . THR A 1 97 ? -18.331 -0.055 16.194 1.00 96.00 97 THR A N 1
ATOM 750 C CA . THR A 1 97 ? -18.311 -0.989 17.327 1.00 96.00 97 THR A CA 1
ATOM 751 C C . THR A 1 97 ? -18.312 -0.228 18.649 1.00 96.00 97 THR A C 1
ATOM 753 O O . THR A 1 97 ? -19.062 -0.589 19.549 1.00 96.00 97 THR A O 1
ATOM 756 N N . ASP A 1 98 ? -17.534 0.849 18.752 1.00 97.00 98 ASP A N 1
ATOM 757 C CA . ASP A 1 98 ? -17.499 1.717 19.931 1.00 97.00 98 ASP A CA 1
ATOM 758 C C . ASP A 1 98 ? -18.866 2.361 20.198 1.00 97.00 98 ASP A C 1
ATOM 760 O O . ASP A 1 98 ? -19.379 2.307 21.319 1.00 97.00 98 ASP A O 1
ATOM 764 N N . ILE A 1 99 ? -19.522 2.872 19.147 1.00 96.31 99 ILE A N 1
ATOM 765 C CA . ILE A 1 99 ? -20.895 3.388 19.229 1.00 96.31 99 ILE A CA 1
ATOM 766 C C . ILE A 1 99 ? -21.863 2.293 19.683 1.00 96.31 99 ILE A C 1
ATOM 768 O O . ILE A 1 99 ? -22.704 2.558 20.544 1.00 96.31 99 ILE A O 1
ATOM 772 N N . TYR A 1 100 ? -21.767 1.086 19.121 1.00 94.38 100 TYR A N 1
ATOM 773 C CA . TYR A 1 100 ? -22.643 -0.034 19.462 1.00 94.38 100 TYR A CA 1
ATOM 774 C C . TYR A 1 100 ? -22.492 -0.434 20.930 1.00 94.38 100 TYR A C 1
ATOM 776 O O . TYR A 1 100 ? -23.483 -0.446 21.655 1.00 94.38 100 TYR A O 1
ATOM 784 N N . VAL A 1 101 ? -21.261 -0.683 21.387 1.00 94.62 101 VAL A N 1
ATOM 785 C CA . VAL A 1 101 ? -20.972 -1.078 22.773 1.00 94.62 101 VAL A CA 1
ATOM 786 C C . VAL A 1 101 ? -21.409 0.013 23.742 1.00 94.62 101 VAL A C 1
ATOM 788 O O . VAL A 1 101 ? -22.169 -0.267 24.664 1.00 94.62 101 VAL A O 1
ATOM 791 N N . THR A 1 102 ? -21.030 1.268 23.491 1.00 95.38 102 THR A N 1
ATOM 792 C CA . THR A 1 102 ? -21.413 2.398 24.351 1.00 95.38 102 THR A CA 1
ATOM 793 C C . THR A 1 102 ? -22.933 2.565 24.422 1.00 95.38 102 THR A C 1
ATOM 795 O O . THR A 1 102 ? -23.491 2.852 25.481 1.00 95.38 102 THR A O 1
ATOM 798 N N . SER A 1 103 ? -23.634 2.403 23.297 1.00 92.81 103 SER A N 1
ATOM 799 C CA . SER A 1 103 ? -25.100 2.478 23.264 1.00 92.81 103 SER A CA 1
ATOM 800 C C . SER A 1 103 ? -25.740 1.311 24.013 1.00 92.81 103 SER A C 1
ATOM 802 O O . SER A 1 103 ? -26.683 1.524 24.769 1.00 92.81 103 SER A O 1
ATOM 804 N N . PHE A 1 104 ? -25.208 0.100 23.856 1.00 91.81 104 PHE A N 1
ATOM 805 C CA . PHE A 1 104 ? -25.704 -1.091 24.536 1.00 91.81 104 PHE A CA 1
ATOM 806 C C . PHE A 1 104 ? -25.489 -1.015 26.055 1.00 91.81 104 PHE A C 1
ATOM 808 O O . PHE A 1 104 ? -26.400 -1.312 26.822 1.00 91.81 104 PHE A O 1
ATOM 815 N N . GLU A 1 105 ? -24.332 -0.522 26.508 1.00 91.38 105 GLU A N 1
ATOM 816 C CA . GLU A 1 105 ? -24.071 -0.238 27.926 1.00 91.38 105 GLU A CA 1
ATOM 817 C C . GLU A 1 105 ? -25.072 0.767 28.506 1.00 91.38 105 GLU A C 1
ATOM 819 O O . GLU A 1 105 ? -25.586 0.570 29.608 1.00 91.38 105 GLU A O 1
ATOM 824 N N . ARG A 1 106 ? -25.408 1.823 27.753 1.00 91.94 106 ARG A N 1
ATOM 825 C CA . ARG A 1 106 ? -26.448 2.780 28.162 1.00 91.94 106 ARG A CA 1
ATOM 826 C C . ARG A 1 106 ? -27.815 2.113 28.273 1.00 91.94 106 ARG A C 1
ATOM 828 O O . ARG 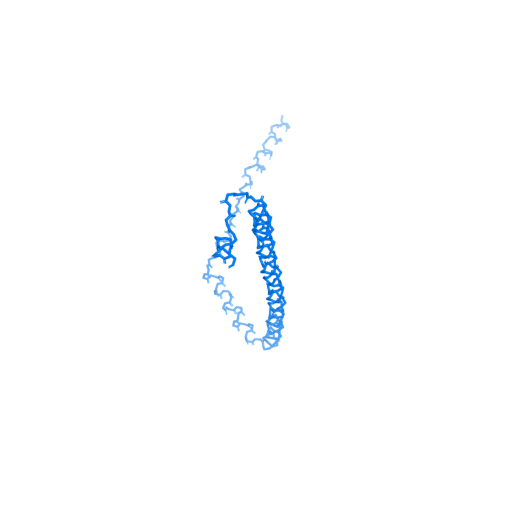A 1 106 ? -28.504 2.351 29.260 1.00 91.94 106 ARG A O 1
ATOM 835 N N . MET A 1 107 ? -28.180 1.261 27.317 1.00 92.06 107 MET A N 1
ATOM 836 C CA . MET A 1 107 ? -29.446 0.523 27.338 1.00 92.06 107 MET A CA 1
ATOM 837 C C . MET A 1 107 ? -29.540 -0.454 28.517 1.00 92.06 107 MET A C 1
ATOM 839 O O . MET A 1 107 ? -30.596 -0.555 29.126 1.00 92.06 107 MET A O 1
ATOM 843 N N . LEU A 1 108 ? -28.439 -1.108 28.905 1.00 89.12 108 LEU A N 1
ATOM 844 C CA . LEU A 1 108 ? -28.389 -1.959 30.105 1.00 89.12 108 LEU A CA 1
ATOM 845 C C . LEU A 1 108 ? -28.672 -1.185 31.401 1.00 89.12 108 LEU A C 1
ATOM 847 O O . LEU A 1 108 ? -29.166 -1.761 32.368 1.00 89.12 108 LEU A O 1
ATOM 851 N N . SER A 1 109 ? -28.331 0.105 31.438 1.00 88.31 109 SER A N 1
ATOM 852 C CA . SER A 1 109 ? -28.588 0.982 32.587 1.00 88.31 109 SER A CA 1
ATOM 853 C C . SER A 1 109 ? -29.958 1.667 32.558 1.00 88.31 109 SER A C 1
ATOM 855 O O . SER A 1 109 ? -30.321 2.351 33.517 1.00 88.31 109 SER A O 1
ATOM 857 N N . ASP A 1 110 ? -30.706 1.515 31.466 1.00 91.19 110 ASP A N 1
ATOM 858 C CA . ASP A 1 110 ? -31.971 2.203 31.242 1.00 91.19 110 ASP A CA 1
ATOM 859 C C . ASP A 1 110 ? -33.144 1.386 31.828 1.00 91.19 110 ASP A C 1
ATOM 861 O O . ASP A 1 110 ? -33.322 0.220 31.473 1.00 91.19 110 ASP A O 1
ATOM 865 N N . PRO A 1 111 ? -33.974 1.969 32.715 1.00 88.38 111 PRO A N 1
ATOM 866 C CA . PRO A 1 111 ? -35.106 1.273 33.328 1.00 88.38 111 PRO A CA 1
ATOM 867 C C . PRO A 1 111 ? -36.245 0.917 32.357 1.00 88.38 111 PRO A C 1
ATOM 869 O O . PRO A 1 111 ? -37.157 0.193 32.756 1.00 88.38 111 PRO A O 1
ATOM 872 N N . TYR A 1 112 ? -36.240 1.424 31.120 1.00 89.31 112 TYR A N 1
ATOM 873 C CA . TYR A 1 112 ? -37.264 1.134 30.109 1.00 89.31 112 TYR A CA 1
ATOM 874 C C . TYR A 1 112 ? -36.943 -0.072 29.215 1.00 89.31 112 TYR A C 1
ATOM 876 O O . TYR A 1 112 ? -37.780 -0.424 28.386 1.00 89.31 112 TYR A O 1
ATOM 884 N N . PHE A 1 113 ? -35.782 -0.713 29.378 1.00 86.12 113 PHE A N 1
ATOM 885 C CA . PHE A 1 113 ? -35.418 -1.928 28.648 1.00 86.12 113 PHE A CA 1
ATOM 886 C C . PHE A 1 113 ? -35.428 -3.153 29.561 1.00 86.12 113 PHE A C 1
ATOM 888 O O . PHE A 1 113 ? -34.814 -3.164 30.629 1.00 86.12 113 PHE A O 1
ATOM 895 N N . THR A 1 114 ? -36.100 -4.219 29.126 1.00 87.00 114 THR A N 1
ATOM 896 C CA . THR A 1 114 ? -36.063 -5.507 29.828 1.00 87.00 114 THR A CA 1
ATOM 897 C C . THR A 1 114 ? -34.866 -6.360 29.381 1.00 87.00 114 THR A C 1
ATOM 899 O O . THR A 1 114 ? -34.407 -6.242 28.241 1.00 87.00 114 THR A O 1
ATOM 902 N N . PRO A 1 115 ? -34.347 -7.256 30.242 1.00 84.06 115 PRO A N 1
ATOM 903 C CA . PRO A 1 115 ? -33.255 -8.160 29.874 1.00 84.06 115 PRO A CA 1
ATOM 904 C C . PRO A 1 115 ? -33.568 -9.028 28.647 1.00 84.06 115 PRO A C 1
ATOM 906 O O . PRO A 1 115 ? -32.686 -9.251 27.817 1.00 84.06 115 PRO A O 1
ATOM 909 N N . GLU A 1 116 ? -34.816 -9.481 28.492 1.00 84.12 116 GLU A N 1
ATOM 910 C CA . GLU A 1 116 ? -35.262 -10.232 27.318 1.00 84.12 116 GLU A CA 1
ATOM 911 C C . GLU A 1 116 ? -35.180 -9.406 26.024 1.00 84.12 116 GLU A C 1
ATOM 913 O O . GLU A 1 116 ? -34.700 -9.916 25.011 1.00 84.12 116 GLU A O 1
ATOM 918 N N . GLU A 1 117 ? -35.579 -8.131 26.041 1.00 85.44 117 GLU A N 1
ATOM 919 C CA . GLU A 1 117 ? -35.494 -7.244 24.869 1.00 85.44 117 GLU A CA 1
ATOM 920 C C . GLU A 1 117 ? -34.043 -6.966 24.468 1.00 85.44 117 GLU A C 1
ATOM 922 O O . GLU A 1 117 ? -33.715 -6.979 23.283 1.00 85.44 117 GLU A O 1
ATOM 927 N N . LEU A 1 118 ? -33.151 -6.788 25.444 1.00 84.69 118 LEU A N 1
ATOM 928 C CA . LEU A 1 118 ? -31.720 -6.598 25.191 1.00 84.69 118 LEU A CA 1
ATOM 929 C C . LEU A 1 118 ? -31.053 -7.871 24.661 1.00 84.69 118 LEU A C 1
ATOM 931 O O . LEU A 1 118 ? -30.173 -7.789 23.807 1.00 84.69 118 LEU A O 1
ATOM 935 N N . SER A 1 119 ? -31.507 -9.046 25.107 1.00 83.69 119 SER A N 1
ATOM 936 C CA . SER A 1 119 ? -31.017 -10.338 24.611 1.00 83.69 119 SER A CA 1
ATOM 937 C C . SER A 1 119 ? -31.362 -10.593 23.142 1.00 83.69 119 SER A C 1
ATOM 939 O O . SER A 1 119 ? -30.648 -11.330 22.473 1.00 83.69 119 SER A O 1
ATOM 941 N N . ALA A 1 120 ? -32.434 -9.974 22.633 1.00 86.38 120 ALA A N 1
ATOM 942 C CA . ALA A 1 120 ? -32.834 -10.072 21.231 1.00 86.38 120 ALA A CA 1
ATOM 943 C C . ALA A 1 120 ? -32.062 -9.108 20.309 1.00 86.38 120 ALA A C 1
ATOM 945 O O . ALA A 1 120 ? -32.101 -9.267 19.090 1.00 86.38 120 ALA A O 1
ATOM 946 N N . ILE A 1 121 ? -31.404 -8.094 20.882 1.00 81.38 121 ILE A N 1
ATOM 947 C CA . ILE A 1 121 ? -30.605 -7.093 20.157 1.00 81.38 121 ILE A CA 1
ATOM 948 C C . ILE A 1 121 ? -29.144 -7.551 20.006 1.00 81.38 121 ILE A C 1
ATOM 950 O O . ILE A 1 121 ? -28.493 -7.157 19.038 1.00 81.38 121 ILE A O 1
ATOM 954 N N . ALA A 1 122 ? -28.651 -8.359 20.952 1.00 74.00 122 ALA A N 1
ATOM 955 C CA . ALA A 1 122 ? -27.274 -8.853 21.024 1.00 74.00 122 ALA A CA 1
ATOM 956 C C . ALA A 1 122 ? -26.988 -10.077 20.137 1.00 74.00 122 ALA A C 1
ATOM 958 O O . ALA A 1 122 ? -27.887 -10.929 19.956 1.00 74.00 122 ALA A O 1
#

Radius of gyration: 39.18 Å; chains: 1; bounding box: 67×74×83 Å

pLDDT: mean 77.18, std 18.24, range [40.44, 98.25]

Secondary structure (DSSP, 8-state):
-HHHHHHHHHHHHHHS-----------HHHHHHHHHHHHHHHHTSHHHHHHHHHHHHHHHHHHHHHHHHHHHHHHHHHHHHHHHHHHHHHHHHHHHHHHHHHHHHHHHT-TT--HHHHHTT-